Protein AF-A0A949YIG5-F1 (afdb_monomer_lite)

Secondary structure (DSSP, 8-state):
--HHHHHHHHHHHHHHHHHHHHHHHHHHHHHHHT---HHHHHHHHHHHHHHHHHHHHHHHHTT-HHHHHHHHHHHHHHHHHHTT-S--SHHHHHHHHHHHHHHHHHHHHHHH-SS---SS----S-S-PPPS--SS----SS--SSSSSSS----------------------------

Structure (mmCIF, N/CA/C/O backbone):
data_AF-A0A949YIG5-F1
#
_entry.id   AF-A0A949YIG5-F1
#
loop_
_atom_site.group_PDB
_atom_site.id
_atom_site.type_symbol
_atom_site.label_atom_id
_atom_site.label_alt_id
_atom_site.label_comp_id
_atom_site.label_asym_id
_atom_site.label_entity_id
_atom_site.label_seq_id
_atom_site.pdbx_PDB_ins_code
_atom_site.Cartn_x
_atom_site.Cartn_y
_atom_site.Cartn_z
_atom_site.occupancy
_atom_site.B_iso_or_equiv
_atom_site.auth_seq_id
_atom_site.auth_comp_id
_atom_site.auth_asym_id
_atom_site.auth_atom_id
_atom_site.pdbx_PDB_model_num
ATOM 1 N N . MET A 1 1 ? 14.320 10.960 -29.838 1.00 62.59 1 MET A N 1
ATOM 2 C CA . MET A 1 1 ? 14.305 10.659 -28.391 1.00 62.59 1 MET A CA 1
ATOM 3 C C . MET A 1 1 ? 14.434 9.160 -28.228 1.00 62.59 1 MET A C 1
ATOM 5 O O . MET A 1 1 ? 13.610 8.436 -28.773 1.00 62.59 1 MET A O 1
ATOM 9 N N . ASP A 1 2 ? 15.466 8.702 -27.528 1.00 87.62 2 ASP A N 1
ATOM 10 C CA . ASP A 1 2 ? 15.734 7.273 -27.371 1.00 87.62 2 ASP A CA 1
ATOM 11 C C . ASP A 1 2 ? 14.712 6.649 -26.420 1.00 87.62 2 ASP A C 1
ATOM 13 O O . ASP A 1 2 ? 14.685 6.961 -25.228 1.00 87.62 2 ASP A O 1
ATOM 17 N N . LYS A 1 3 ? 13.867 5.756 -26.947 1.00 84.94 3 LYS A N 1
ATOM 18 C CA . LYS A 1 3 ? 12.823 5.050 -26.186 1.00 84.94 3 LYS A CA 1
ATOM 19 C C . LYS A 1 3 ? 13.383 4.380 -24.924 1.00 84.94 3 LYS A C 1
ATOM 21 O O . LYS A 1 3 ? 12.763 4.448 -23.869 1.00 84.94 3 LYS A O 1
ATOM 26 N N . ALA A 1 4 ? 14.581 3.803 -25.017 1.00 84.94 4 ALA A N 1
ATOM 27 C CA . ALA A 1 4 ? 15.265 3.173 -23.890 1.00 84.94 4 ALA A CA 1
ATOM 28 C C . ALA A 1 4 ? 15.531 4.161 -22.741 1.00 84.94 4 ALA A C 1
ATOM 30 O O . ALA A 1 4 ? 15.243 3.861 -21.588 1.00 84.94 4 ALA A O 1
ATOM 31 N N . LYS A 1 5 ? 15.988 5.378 -23.057 1.00 87.62 5 LYS A N 1
ATOM 32 C CA . LYS A 1 5 ? 16.281 6.416 -22.060 1.00 87.62 5 LYS A CA 1
ATOM 33 C C . LYS A 1 5 ? 15.019 6.914 -21.351 1.00 87.62 5 LYS A C 1
ATOM 35 O O . LYS A 1 5 ? 15.088 7.279 -20.181 1.00 87.62 5 LYS A O 1
ATOM 40 N N . LEU A 1 6 ? 13.879 6.933 -22.047 1.00 88.94 6 LEU A N 1
ATOM 41 C CA . LEU A 1 6 ? 12.586 7.263 -21.445 1.00 88.94 6 LEU A CA 1
ATOM 42 C C . LEU A 1 6 ? 12.140 6.178 -20.458 1.00 88.94 6 LEU A C 1
ATOM 44 O O . LEU A 1 6 ? 11.774 6.512 -19.338 1.00 88.94 6 LEU A O 1
ATOM 48 N N . ILE A 1 7 ? 12.229 4.903 -20.848 1.00 87.88 7 ILE A N 1
ATOM 49 C CA . ILE A 1 7 ? 11.839 3.768 -19.995 1.00 87.88 7 ILE A CA 1
ATOM 50 C C . ILE A 1 7 ? 12.684 3.732 -18.718 1.00 87.88 7 ILE A C 1
ATOM 52 O O . ILE A 1 7 ? 12.133 3.613 -17.630 1.00 87.88 7 ILE A O 1
ATOM 56 N N . THR A 1 8 ? 14.004 3.916 -18.824 1.00 89.00 8 THR A N 1
ATOM 57 C CA . THR A 1 8 ? 14.887 3.971 -17.647 1.00 89.00 8 THR A CA 1
ATOM 58 C C . THR A 1 8 ? 14.502 5.100 -16.691 1.00 89.00 8 THR A C 1
ATOM 60 O O . THR A 1 8 ? 14.482 4.901 -15.482 1.00 89.00 8 THR A O 1
ATOM 63 N N . ARG A 1 9 ? 14.172 6.289 -17.214 1.00 89.75 9 ARG A N 1
ATOM 64 C CA . ARG A 1 9 ? 13.732 7.415 -16.377 1.00 89.75 9 ARG A CA 1
ATOM 65 C C . ARG A 1 9 ? 12.406 7.123 -15.684 1.00 89.75 9 ARG A C 1
ATOM 67 O O . ARG A 1 9 ? 12.307 7.375 -14.492 1.00 89.75 9 ARG A O 1
ATOM 74 N N . LEU A 1 10 ? 11.435 6.572 -16.417 1.00 91.06 10 LEU A N 1
ATOM 75 C CA . LEU A 1 10 ? 10.134 6.192 -15.866 1.00 91.06 10 LEU A CA 1
ATOM 76 C C . LEU A 1 10 ? 10.296 5.183 -14.724 1.00 91.06 10 LEU A C 1
ATOM 78 O O . LEU A 1 10 ? 9.683 5.339 -13.676 1.00 91.06 10 LEU A O 1
ATOM 82 N N . MET A 1 11 ? 11.169 4.190 -14.919 1.00 91.19 11 MET A N 1
ATOM 83 C CA . MET A 1 11 ? 11.448 3.173 -13.912 1.00 91.19 11 MET A CA 1
ATOM 84 C C . MET A 1 11 ? 12.105 3.764 -12.662 1.00 91.19 11 MET A C 1
ATOM 86 O O . MET A 1 11 ? 11.690 3.448 -11.556 1.00 91.19 11 MET A O 1
ATOM 90 N N . ASN A 1 12 ? 13.087 4.655 -12.813 1.00 91.31 12 ASN A N 1
ATOM 91 C CA . ASN A 1 12 ? 13.724 5.292 -11.658 1.00 91.31 12 ASN A CA 1
ATOM 92 C C . ASN A 1 12 ? 12.725 6.134 -10.853 1.00 91.31 12 ASN A C 1
ATOM 94 O O . ASN A 1 12 ? 12.662 5.996 -9.638 1.00 91.31 12 ASN A O 1
ATOM 98 N N . THR A 1 13 ? 11.903 6.944 -11.529 1.00 92.88 13 THR A N 1
ATOM 99 C CA . THR A 1 13 ? 10.844 7.719 -10.864 1.00 92.88 13 THR A CA 1
ATOM 100 C C . THR A 1 13 ? 9.853 6.807 -10.147 1.00 92.88 13 THR A C 1
ATOM 102 O O . THR A 1 13 ? 9.503 7.071 -9.002 1.00 92.88 13 THR A O 1
ATOM 105 N N . PHE A 1 14 ? 9.455 5.701 -10.776 1.00 93.81 14 PHE A N 1
ATOM 106 C CA . PHE A 1 14 ? 8.584 4.714 -10.148 1.00 93.81 14 PHE A CA 1
ATOM 107 C C . PHE A 1 14 ? 9.204 4.092 -8.888 1.00 93.81 14 PHE A C 1
ATOM 109 O O . PHE A 1 14 ? 8.510 3.928 -7.890 1.00 93.81 14 PHE A O 1
ATOM 116 N N . LEU A 1 15 ? 10.497 3.752 -8.904 1.00 92.88 15 LEU A N 1
ATOM 117 C CA . LEU A 1 15 ? 11.176 3.183 -7.736 1.00 92.88 15 LEU A CA 1
ATOM 118 C C . LEU A 1 15 ? 11.245 4.176 -6.567 1.00 92.88 15 LEU A C 1
ATOM 120 O O . LEU A 1 15 ? 11.063 3.768 -5.419 1.00 92.88 15 LEU A O 1
ATOM 124 N N . ASP A 1 16 ? 11.454 5.462 -6.851 1.00 93.12 16 ASP A N 1
ATOM 125 C CA . ASP A 1 16 ? 11.425 6.519 -5.834 1.00 93.12 16 ASP A CA 1
ATOM 126 C C . ASP A 1 16 ? 10.012 6.681 -5.238 1.00 93.12 16 ASP A C 1
ATOM 128 O O . ASP A 1 16 ? 9.848 6.732 -4.016 1.00 93.12 16 ASP A O 1
ATOM 132 N N . GLU A 1 17 ? 8.976 6.697 -6.086 1.00 93.38 17 GLU A N 1
ATOM 133 C CA . GLU A 1 17 ? 7.569 6.763 -5.659 1.00 93.38 17 GLU A CA 1
ATOM 134 C C . GLU A 1 17 ? 7.156 5.535 -4.838 1.00 93.38 17 GLU A C 1
ATOM 136 O O . GLU A 1 17 ? 6.500 5.672 -3.803 1.00 93.38 17 GLU A O 1
ATOM 141 N N . LEU A 1 18 ? 7.575 4.338 -5.258 1.00 93.81 18 LEU A N 1
ATOM 142 C CA . LEU A 1 18 ? 7.339 3.085 -4.545 1.00 93.81 18 LEU A CA 1
ATOM 143 C C . LEU A 1 18 ? 7.900 3.149 -3.123 1.00 93.81 18 LEU A C 1
ATOM 145 O O . LEU A 1 18 ? 7.183 2.829 -2.175 1.00 93.81 18 LEU A O 1
ATOM 149 N N . GLN A 1 19 ? 9.150 3.591 -2.956 1.00 93.62 19 GLN A N 1
ATOM 150 C CA . GLN A 1 19 ? 9.761 3.711 -1.631 1.00 93.62 19 GLN A CA 1
ATOM 151 C C . GLN A 1 19 ? 8.998 4.690 -0.737 1.00 93.62 19 GLN A C 1
ATOM 153 O O . GLN A 1 19 ? 8.779 4.407 0.442 1.00 93.62 19 GLN A O 1
ATOM 158 N N . GLU A 1 20 ? 8.569 5.830 -1.277 1.00 94.50 20 GLU A N 1
ATOM 159 C CA . GLU A 1 20 ? 7.808 6.802 -0.494 1.00 94.50 20 GLU A CA 1
ATOM 160 C C . GLU A 1 20 ? 6.428 6.262 -0.103 1.00 94.50 20 GLU A C 1
ATOM 162 O O . GLU A 1 20 ? 6.013 6.375 1.051 1.00 94.50 20 GLU A O 1
ATOM 167 N N . HIS A 1 21 ? 5.738 5.587 -1.021 1.00 94.19 21 HIS A N 1
ATOM 168 C CA . HIS A 1 21 ? 4.456 4.952 -0.736 1.00 94.19 21 HIS A CA 1
ATOM 169 C C . HIS A 1 21 ? 4.567 3.831 0.304 1.00 94.19 21 HIS A C 1
ATOM 171 O O . HIS A 1 21 ? 3.723 3.764 1.198 1.00 94.19 21 HIS A O 1
ATOM 177 N N . VAL A 1 22 ? 5.624 3.014 0.275 1.00 94.94 22 VAL A N 1
ATOM 178 C CA . VAL A 1 22 ? 5.887 2.001 1.314 1.00 94.94 22 VAL A CA 1
ATOM 179 C C . VAL A 1 22 ? 6.126 2.654 2.684 1.00 94.94 22 VAL A C 1
ATOM 181 O O . VAL A 1 22 ? 5.598 2.186 3.695 1.00 94.94 22 VAL A O 1
ATOM 184 N N . ARG A 1 23 ? 6.842 3.785 2.749 1.00 94.88 23 ARG A N 1
ATOM 185 C CA . ARG A 1 23 ? 7.022 4.534 4.011 1.00 94.88 23 ARG A CA 1
ATOM 186 C C . ARG A 1 23 ? 5.704 5.066 4.565 1.00 94.88 23 ARG A C 1
ATOM 188 O O . ARG A 1 23 ? 5.496 5.020 5.779 1.00 94.88 23 ARG A O 1
ATOM 195 N N . VAL A 1 24 ? 4.830 5.586 3.703 1.00 94.56 24 VAL A N 1
ATOM 196 C CA . VAL A 1 24 ? 3.481 6.025 4.097 1.00 94.56 24 VAL A CA 1
ATOM 197 C C . VAL A 1 24 ? 2.668 4.833 4.600 1.00 94.56 24 VAL A C 1
ATOM 199 O O . VAL A 1 24 ? 2.089 4.914 5.682 1.00 94.56 24 VAL A O 1
ATOM 202 N N . LEU A 1 25 ? 2.709 3.703 3.887 1.00 94.62 25 LEU A N 1
ATOM 203 C CA . LEU A 1 25 ? 2.015 2.473 4.263 1.00 94.62 25 LEU A CA 1
ATOM 204 C C . LEU A 1 25 ? 2.388 2.018 5.678 1.00 94.62 25 LEU A C 1
ATOM 206 O O . LEU A 1 25 ? 1.507 1.795 6.509 1.00 94.62 25 LEU A O 1
ATOM 210 N N . ASN A 1 26 ? 3.685 1.951 5.977 1.00 94.19 26 ASN A N 1
ATOM 211 C CA . ASN A 1 26 ? 4.184 1.545 7.290 1.00 94.19 26 ASN A CA 1
ATOM 212 C C . ASN A 1 26 ? 3.780 2.527 8.396 1.00 94.19 26 ASN A C 1
ATOM 214 O O . ASN A 1 26 ? 3.342 2.116 9.471 1.00 94.19 26 ASN A O 1
ATOM 218 N N . ARG A 1 27 ? 3.889 3.833 8.133 1.00 95.25 27 ARG A N 1
ATOM 219 C CA . ARG A 1 27 ? 3.547 4.880 9.104 1.00 95.25 27 ARG A CA 1
ATOM 220 C C . ARG A 1 27 ? 2.069 4.855 9.474 1.00 95.25 27 ARG A C 1
ATOM 222 O O . ARG A 1 27 ? 1.737 4.906 10.658 1.00 95.25 27 ARG A O 1
ATOM 229 N N . GLU A 1 28 ? 1.197 4.780 8.475 1.00 94.19 28 GLU A N 1
ATOM 230 C CA . GLU A 1 28 ? -0.246 4.781 8.696 1.00 94.19 28 GLU A CA 1
ATOM 231 C C . GLU A 1 28 ? -0.726 3.455 9.293 1.00 94.19 28 GLU A C 1
ATOM 233 O O . GLU A 1 28 ? -1.575 3.474 10.184 1.00 94.19 28 GLU A O 1
ATOM 238 N N . SER A 1 29 ? -0.127 2.322 8.906 1.00 92.69 29 SER A N 1
ATOM 239 C CA . SER A 1 29 ? -0.410 1.016 9.521 1.00 92.69 29 SER A CA 1
ATOM 240 C C . SER A 1 29 ? -0.050 1.004 11.010 1.00 92.69 29 SER A C 1
ATOM 242 O O . SER A 1 29 ? -0.875 0.620 11.835 1.00 92.69 29 SER A O 1
ATOM 244 N N . LEU A 1 30 ? 1.123 1.526 11.383 1.00 93.31 30 LEU A N 1
ATOM 245 C CA . LEU A 1 30 ? 1.532 1.646 12.787 1.00 93.31 30 LEU A CA 1
ATOM 246 C C . LEU A 1 30 ? 0.632 2.609 13.575 1.00 93.31 30 LEU A C 1
ATOM 248 O O . LEU A 1 30 ? 0.338 2.397 14.751 1.00 93.31 30 LEU A O 1
ATOM 252 N N . ALA A 1 31 ? 0.195 3.703 12.950 1.00 92.25 31 ALA A N 1
ATOM 253 C CA . ALA A 1 31 ? -0.716 4.643 13.591 1.00 92.25 31 ALA A CA 1
ATOM 254 C C . ALA A 1 31 ? -2.120 4.049 13.791 1.00 92.25 31 ALA A C 1
ATOM 256 O O . ALA A 1 31 ? -2.772 4.362 14.785 1.00 92.25 31 ALA A O 1
ATOM 257 N N . LEU A 1 32 ? -2.567 3.183 12.880 1.00 91.19 32 LEU A N 1
ATOM 258 C CA . LEU A 1 32 ? -3.803 2.414 13.008 1.00 91.19 32 LEU A CA 1
ATOM 259 C C . LEU A 1 32 ? -3.713 1.341 14.101 1.00 91.19 32 LEU A C 1
ATOM 261 O O . LEU A 1 32 ? -4.687 1.142 14.826 1.00 91.19 32 LEU A O 1
ATOM 265 N N . GLU A 1 33 ? -2.553 0.705 14.265 1.00 91.12 33 GLU A N 1
ATOM 266 C CA . GLU A 1 33 ? -2.309 -0.307 15.302 1.00 91.12 33 GLU A CA 1
ATOM 267 C C . GLU A 1 33 ? -2.426 0.263 16.724 1.00 91.12 33 GLU A C 1
ATOM 269 O O . GLU A 1 33 ? -2.885 -0.416 17.640 1.00 91.12 33 GLU A O 1
ATOM 274 N N . LYS A 1 34 ? -2.131 1.557 16.907 1.00 90.38 34 LYS A N 1
ATOM 275 C CA . LYS A 1 34 ? -2.315 2.279 18.184 1.00 90.38 34 LYS A CA 1
ATOM 276 C C . LYS A 1 34 ? -3.781 2.490 18.585 1.00 90.38 34 LYS A C 1
ATOM 278 O O . LYS A 1 34 ? -4.041 3.182 19.567 1.00 90.38 34 LYS A O 1
ATOM 283 N N . ASN A 1 35 ? -4.720 1.910 17.839 1.00 86.31 35 ASN A N 1
ATOM 284 C CA . ASN A 1 35 ? -6.159 1.981 18.059 1.00 86.31 35 ASN A CA 1
ATOM 285 C C . ASN A 1 35 ? -6.668 3.431 18.218 1.00 86.31 35 ASN A C 1
ATOM 287 O O . ASN A 1 35 ? -7.172 3.806 19.282 1.00 86.31 35 ASN A O 1
ATOM 291 N N . PRO A 1 36 ? -6.501 4.279 17.183 1.00 89.69 36 PRO A N 1
ATOM 292 C CA . PRO A 1 36 ? -6.912 5.674 17.240 1.00 89.69 36 PRO A CA 1
ATOM 293 C C . PRO A 1 36 ? -8.441 5.803 17.271 1.00 89.69 36 PRO A C 1
ATOM 295 O O . PRO A 1 36 ? -9.178 4.867 16.950 1.00 89.69 36 PRO A O 1
ATOM 298 N N . ALA A 1 37 ? -8.928 6.999 17.612 1.00 91.81 37 ALA A N 1
ATOM 299 C CA . ALA A 1 37 ? -10.357 7.295 17.581 1.00 91.81 37 ALA A CA 1
ATOM 300 C C . ALA A 1 37 ? -10.953 7.027 16.187 1.00 91.81 37 ALA A C 1
ATOM 302 O O . ALA A 1 37 ? -10.281 7.177 15.167 1.00 91.81 37 ALA A O 1
ATOM 303 N N . GLU A 1 38 ? -12.239 6.681 16.127 1.00 88.19 38 GLU A N 1
ATOM 304 C CA . GLU A 1 38 ? -12.908 6.252 14.891 1.00 88.19 38 GLU A CA 1
ATOM 305 C C . GLU A 1 38 ? -12.731 7.229 13.716 1.00 88.19 38 GLU A C 1
ATOM 307 O O . GLU A 1 38 ? -12.449 6.806 12.593 1.00 88.19 38 GLU A O 1
ATOM 312 N N . ALA A 1 39 ? -12.825 8.535 13.978 1.00 89.69 39 ALA A N 1
ATOM 313 C CA . ALA A 1 39 ? -12.633 9.566 12.961 1.00 89.69 39 ALA A CA 1
ATOM 314 C C . ALA A 1 39 ? -11.197 9.593 12.405 1.00 89.69 39 ALA A C 1
ATOM 316 O O . ALA A 1 39 ? -11.000 9.778 11.203 1.00 89.69 39 ALA A O 1
ATOM 317 N N . GLU A 1 40 ? -10.188 9.391 13.256 1.00 91.38 40 GLU A N 1
ATOM 318 C CA . GLU A 1 40 ? -8.798 9.275 12.813 1.00 91.38 40 GLU A CA 1
ATOM 319 C C . GLU A 1 40 ? -8.566 7.964 12.065 1.00 91.38 40 GLU A C 1
ATOM 321 O O . GLU A 1 40 ? -7.964 7.978 10.995 1.00 91.38 40 GLU A O 1
ATOM 326 N N . ARG A 1 41 ? -9.102 6.847 12.568 1.00 90.50 41 ARG A N 1
ATOM 327 C CA . ARG A 1 41 ? -9.034 5.542 11.901 1.00 90.50 41 ARG A CA 1
ATOM 328 C C . ARG A 1 41 ? -9.558 5.623 10.467 1.00 90.50 41 ARG A C 1
ATOM 330 O O . ARG A 1 41 ? -8.875 5.189 9.544 1.00 90.50 41 ARG A O 1
ATOM 337 N N . ALA A 1 42 ? -10.732 6.222 10.268 1.00 90.69 42 ALA A N 1
ATOM 338 C CA . ALA A 1 42 ? -11.325 6.392 8.943 1.00 90.69 42 ALA A CA 1
ATOM 339 C C . ALA A 1 42 ? -10.441 7.234 8.006 1.00 90.69 42 ALA A C 1
ATOM 341 O O . ALA A 1 42 ? -10.251 6.865 6.847 1.00 90.69 42 ALA A O 1
ATOM 342 N N . ARG A 1 43 ? -9.851 8.328 8.511 1.00 93.56 43 ARG A N 1
ATOM 343 C CA . ARG A 1 43 ? -8.924 9.171 7.735 1.00 93.56 43 ARG A CA 1
ATOM 344 C C . ARG A 1 43 ? -7.666 8.412 7.317 1.00 93.56 43 ARG A C 1
ATOM 346 O O . ARG A 1 43 ? -7.276 8.489 6.158 1.00 93.56 43 ARG A O 1
ATOM 353 N N . ARG A 1 44 ? -7.061 7.653 8.232 1.00 93.00 44 ARG A N 1
ATOM 354 C CA . ARG A 1 44 ? -5.846 6.864 7.960 1.00 93.00 44 ARG A CA 1
ATOM 355 C C . ARG A 1 44 ? -6.106 5.723 6.980 1.00 93.00 44 ARG A C 1
ATOM 357 O O . ARG A 1 44 ? -5.327 5.521 6.057 1.00 93.00 44 ARG A O 1
ATOM 364 N N . LEU A 1 45 ? -7.239 5.028 7.114 1.00 93.50 45 LEU A N 1
ATOM 365 C CA . LEU A 1 45 ? -7.671 4.016 6.140 1.00 93.50 45 LEU A CA 1
ATOM 366 C C . LEU A 1 45 ? -7.887 4.616 4.747 1.00 93.50 45 LEU A C 1
ATOM 368 O O . LEU A 1 45 ? -7.518 4.007 3.745 1.00 93.50 45 LEU A O 1
ATOM 372 N N . GLN A 1 46 ? -8.474 5.812 4.671 1.00 94.00 46 GLN A N 1
ATOM 373 C CA . GLN A 1 46 ? -8.645 6.510 3.401 1.00 94.00 46 GLN A CA 1
ATOM 374 C C . GLN A 1 46 ? -7.297 6.888 2.775 1.00 94.00 46 GLN A C 1
ATOM 376 O O . GLN A 1 46 ? -7.149 6.757 1.561 1.00 94.00 46 GLN A O 1
ATOM 381 N N . GLU A 1 47 ? -6.326 7.321 3.579 1.00 94.75 47 GLU A N 1
ATOM 382 C CA . GLU A 1 47 ? -4.975 7.618 3.096 1.00 94.75 47 GLU A CA 1
ATOM 383 C C . GLU A 1 47 ? -4.301 6.364 2.529 1.00 94.75 47 GLU A C 1
ATOM 385 O O . GLU A 1 47 ? -3.873 6.372 1.378 1.00 94.75 47 GLU A O 1
ATOM 390 N N . LEU A 1 48 ? -4.333 5.248 3.265 1.00 94.50 48 LEU A N 1
ATOM 391 C CA . LEU A 1 48 ? -3.795 3.961 2.808 1.00 94.50 48 LEU A CA 1
ATOM 392 C C . LEU A 1 48 ? -4.413 3.494 1.482 1.00 94.50 48 LEU A C 1
ATOM 394 O O . LEU A 1 48 ? -3.694 3.058 0.582 1.00 94.50 48 LEU A O 1
ATOM 398 N N . LEU A 1 49 ? -5.737 3.620 1.330 1.00 94.88 49 LEU A N 1
ATOM 399 C CA . LEU A 1 49 ? -6.430 3.287 0.081 1.00 94.88 49 LEU A CA 1
ATOM 400 C C . LEU A 1 49 ? -5.954 4.156 -1.088 1.00 94.88 49 LEU A C 1
ATOM 402 O O . LEU A 1 49 ? -5.770 3.652 -2.194 1.00 94.88 49 LEU A O 1
ATOM 406 N N . ARG A 1 50 ? -5.735 5.456 -0.860 1.00 95.06 50 ARG A N 1
ATOM 407 C CA . ARG A 1 50 ? -5.210 6.362 -1.891 1.00 95.06 50 ARG A CA 1
ATOM 408 C C . ARG A 1 50 ? -3.775 6.010 -2.262 1.00 95.06 50 ARG A C 1
ATOM 410 O O . ARG A 1 50 ? -3.461 5.991 -3.448 1.00 95.06 50 ARG A O 1
ATOM 417 N N . THR A 1 51 ? -2.928 5.708 -1.279 1.00 94.81 51 THR A N 1
ATOM 418 C CA . THR A 1 51 ? -1.547 5.263 -1.502 1.00 94.81 51 THR A CA 1
ATOM 419 C C . THR A 1 51 ? -1.511 3.994 -2.352 1.00 94.81 51 THR A C 1
ATOM 421 O O . THR A 1 51 ? -0.823 3.963 -3.371 1.00 94.81 51 THR A O 1
ATOM 424 N N . ALA A 1 52 ? -2.303 2.979 -1.992 1.00 93.94 52 ALA A N 1
ATOM 425 C CA . ALA A 1 52 ? -2.389 1.728 -2.742 1.00 93.94 52 ALA A CA 1
ATOM 426 C C . ALA A 1 52 ? -2.890 1.952 -4.180 1.00 93.94 52 ALA A C 1
ATOM 428 O O . ALA A 1 52 ? -2.316 1.413 -5.128 1.00 93.94 52 ALA A O 1
ATOM 429 N N . HIS A 1 53 ? -3.907 2.801 -4.359 1.00 93.50 53 HIS A N 1
ATOM 430 C CA . HIS A 1 53 ? -4.462 3.117 -5.675 1.00 93.50 53 HIS A CA 1
ATOM 431 C C . HIS A 1 53 ? -3.461 3.814 -6.599 1.00 93.50 53 HIS A C 1
ATOM 433 O O . HIS A 1 53 ? -3.313 3.432 -7.764 1.00 93.50 53 HIS A O 1
ATOM 439 N N . SER A 1 54 ? -2.757 4.821 -6.076 1.00 93.44 54 SER A N 1
ATOM 440 C CA . SER A 1 54 ? -1.714 5.537 -6.812 1.00 93.44 54 SER A CA 1
ATOM 441 C C . SER A 1 54 ? -0.578 4.596 -7.200 1.00 93.44 54 SER A C 1
ATOM 443 O O . SER A 1 54 ? -0.194 4.552 -8.370 1.00 93.44 54 SER A O 1
ATOM 445 N N . LEU A 1 55 ? -0.103 3.774 -6.257 1.00 93.44 55 LEU A N 1
ATOM 446 C CA . LEU A 1 55 ? 0.991 2.841 -6.506 1.00 93.44 55 LEU A CA 1
ATOM 447 C C . LEU A 1 55 ? 0.619 1.772 -7.545 1.00 93.44 55 LEU A C 1
ATOM 449 O O . LEU A 1 55 ? 1.426 1.460 -8.420 1.00 93.44 55 LEU A O 1
ATOM 453 N N . LYS A 1 56 ? -0.623 1.274 -7.525 1.00 93.00 56 LYS A N 1
ATOM 454 C CA . LYS A 1 56 ? -1.151 0.357 -8.547 1.00 93.00 56 LYS A CA 1
ATOM 455 C C . LYS A 1 56 ? -1.109 0.977 -9.947 1.00 93.00 56 LYS A C 1
ATOM 457 O O . LYS A 1 56 ? -0.689 0.331 -10.906 1.00 93.00 56 LYS A O 1
ATOM 462 N N . GLY A 1 57 ? -1.538 2.236 -10.075 1.00 92.81 57 GLY A N 1
ATOM 463 C CA . GLY A 1 57 ? -1.504 2.969 -11.344 1.00 92.81 57 GLY A CA 1
ATOM 464 C C . GLY A 1 57 ? -0.078 3.202 -11.852 1.00 92.81 57 GLY A C 1
ATOM 465 O O . GLY A 1 57 ? 0.194 3.043 -13.048 1.00 92.81 57 GLY A O 1
ATOM 466 N N . ALA A 1 58 ? 0.840 3.517 -10.939 1.00 91.75 58 ALA A N 1
ATOM 467 C CA . ALA A 1 58 ? 2.251 3.685 -11.249 1.00 91.75 58 ALA A CA 1
ATOM 468 C C . ALA A 1 58 ? 2.876 2.358 -11.722 1.00 91.75 58 ALA A C 1
ATOM 470 O O . ALA A 1 58 ? 3.492 2.322 -12.786 1.00 91.75 58 ALA A O 1
ATOM 471 N N . ALA A 1 59 ? 2.606 1.246 -11.026 1.00 92.06 59 ALA A N 1
ATOM 472 C CA . ALA A 1 59 ? 3.101 -0.089 -11.374 1.00 92.06 59 ALA A CA 1
ATOM 473 C C . ALA A 1 59 ? 2.618 -0.561 -12.753 1.00 92.06 59 ALA A C 1
ATOM 475 O O . ALA A 1 59 ? 3.402 -1.094 -13.540 1.00 92.06 59 ALA A O 1
ATOM 476 N N . ARG A 1 60 ? 1.352 -0.285 -13.092 1.00 92.31 60 ARG A N 1
ATOM 477 C CA . ARG A 1 60 ? 0.797 -0.555 -14.425 1.00 92.31 60 ARG A CA 1
ATOM 478 C C . ARG A 1 60 ? 1.501 0.242 -15.527 1.00 92.31 60 ARG A C 1
ATOM 480 O O . ARG A 1 60 ? 1.652 -0.245 -16.642 1.00 92.31 60 ARG A O 1
ATOM 487 N N . SER A 1 61 ? 1.939 1.464 -15.230 1.00 90.19 61 SER A N 1
ATOM 488 C CA . SER A 1 61 ? 2.606 2.337 -16.208 1.00 90.19 61 SER A CA 1
ATOM 489 C C . SER A 1 61 ? 4.016 1.858 -16.570 1.00 90.19 61 SER A C 1
ATOM 491 O O . SER A 1 61 ? 4.496 2.136 -17.669 1.00 90.19 61 SER A O 1
ATOM 493 N N . VAL A 1 62 ? 4.666 1.125 -15.662 1.00 90.44 62 VAL A N 1
ATOM 494 C CA . VAL A 1 62 ? 5.989 0.509 -15.860 1.00 90.44 62 VAL A CA 1
ATOM 495 C C . VAL A 1 62 ? 5.929 -1.001 -16.125 1.00 90.44 62 VAL A C 1
ATOM 497 O O . VAL A 1 62 ? 6.974 -1.639 -16.211 1.00 90.44 62 VAL A O 1
ATOM 500 N N . ASP A 1 63 ? 4.722 -1.552 -16.292 1.00 89.38 63 ASP A N 1
ATOM 501 C CA . ASP A 1 63 ? 4.451 -2.964 -16.602 1.00 89.38 63 ASP A CA 1
ATOM 502 C C . ASP A 1 63 ? 5.016 -3.958 -15.563 1.00 89.38 63 ASP A C 1
ATOM 504 O O . ASP A 1 63 ? 5.513 -5.034 -15.896 1.00 89.38 63 ASP A O 1
ATOM 508 N N . ILE A 1 64 ? 4.953 -3.600 -14.272 1.00 90.94 64 ILE A N 1
ATOM 509 C CA . ILE A 1 64 ? 5.349 -4.491 -13.170 1.00 90.94 64 ILE A CA 1
ATOM 510 C C . ILE A 1 64 ? 4.100 -5.126 -12.551 1.00 90.94 64 ILE A C 1
ATOM 512 O O . ILE A 1 64 ? 3.578 -4.668 -11.531 1.00 90.94 64 ILE A O 1
ATOM 516 N N . SER A 1 65 ? 3.649 -6.235 -13.143 1.00 89.62 65 SER A N 1
ATOM 517 C CA . SER A 1 65 ? 2.438 -6.945 -12.701 1.00 89.62 65 SER A CA 1
ATOM 518 C C . SER A 1 65 ? 2.520 -7.443 -11.255 1.00 89.62 65 SER A C 1
ATOM 520 O O . SER A 1 65 ? 1.522 -7.435 -10.550 1.00 89.62 65 SER A O 1
ATOM 522 N N . LEU A 1 66 ? 3.714 -7.819 -10.775 1.00 90.25 66 LEU A N 1
ATOM 523 C CA . LEU A 1 66 ? 3.898 -8.293 -9.396 1.00 90.25 66 LEU A CA 1
ATOM 524 C C . LEU A 1 66 ? 3.495 -7.232 -8.358 1.00 90.25 66 LEU A C 1
ATOM 526 O O . LEU A 1 66 ? 2.866 -7.556 -7.354 1.00 90.25 66 LEU A O 1
ATOM 530 N N . ILE A 1 67 ? 3.867 -5.973 -8.604 1.00 91.75 67 ILE A N 1
ATOM 531 C CA . ILE A 1 67 ? 3.534 -4.854 -7.716 1.00 91.75 67 ILE A CA 1
ATOM 532 C C . ILE A 1 67 ? 2.068 -4.462 -7.908 1.00 91.75 67 ILE A C 1
ATOM 534 O O . ILE A 1 67 ? 1.379 -4.213 -6.923 1.00 91.75 67 ILE A O 1
ATOM 538 N N . GLU A 1 68 ? 1.564 -4.471 -9.146 1.00 93.25 68 GLU A N 1
ATOM 539 C CA . GLU A 1 68 ? 0.143 -4.226 -9.424 1.00 93.25 68 GLU A CA 1
ATOM 540 C C . GLU A 1 68 ? -0.768 -5.199 -8.656 1.00 93.25 68 GLU A C 1
ATOM 542 O O . GLU A 1 68 ? -1.704 -4.756 -7.985 1.00 93.25 68 GLU A O 1
ATOM 547 N N . ASP A 1 69 ? -0.466 -6.500 -8.695 1.00 90.69 69 ASP A N 1
ATOM 548 C CA . ASP A 1 69 ? -1.230 -7.544 -8.006 1.00 90.69 69 ASP A CA 1
ATOM 549 C C . ASP A 1 69 ? -1.185 -7.371 -6.479 1.00 90.69 69 ASP A C 1
ATOM 551 O O . ASP A 1 69 ? -2.211 -7.496 -5.805 1.00 90.69 69 ASP A O 1
ATOM 555 N N . ALA A 1 70 ? -0.015 -7.032 -5.924 1.00 91.25 70 ALA A N 1
ATOM 556 C CA . ALA A 1 70 ? 0.137 -6.758 -4.497 1.00 91.25 70 ALA A CA 1
ATOM 557 C C . ALA A 1 70 ? -0.686 -5.533 -4.061 1.00 91.25 70 ALA A C 1
ATOM 559 O O . ALA A 1 70 ? -1.390 -5.585 -3.050 1.00 91.25 70 ALA A O 1
ATOM 560 N N . CYS A 1 71 ? -0.660 -4.445 -4.840 1.00 93.12 71 CYS A N 1
ATOM 561 C CA . CYS A 1 71 ? -1.461 -3.253 -4.559 1.00 93.12 71 CYS A CA 1
ATOM 562 C C . CYS A 1 71 ? -2.964 -3.511 -4.693 1.00 93.12 71 CYS A C 1
ATOM 564 O O . CYS A 1 71 ? -3.745 -2.963 -3.919 1.00 93.12 71 CYS A O 1
ATOM 566 N N . HIS A 1 72 ? -3.379 -4.352 -5.641 1.00 92.44 72 HIS A N 1
ATOM 567 C CA . HIS A 1 72 ? -4.779 -4.737 -5.789 1.00 92.44 72 HIS A CA 1
ATOM 568 C C . HIS A 1 72 ? -5.278 -5.537 -4.576 1.00 92.44 72 HIS A C 1
ATOM 570 O O . HIS A 1 72 ? -6.312 -5.198 -4.006 1.00 92.44 72 HIS A O 1
ATOM 576 N N . GLY A 1 73 ? -4.510 -6.530 -4.113 1.00 92.00 73 GLY A N 1
ATOM 577 C CA . GLY A 1 73 ? -4.846 -7.272 -2.892 1.00 92.00 73 GLY A CA 1
ATOM 578 C C . GLY A 1 73 ? -4.897 -6.379 -1.647 1.00 92.00 73 GLY A C 1
ATOM 579 O O . GLY A 1 73 ? -5.765 -6.550 -0.790 1.00 92.00 73 GLY A O 1
ATOM 580 N N . LEU A 1 74 ? -4.009 -5.385 -1.570 1.00 93.62 74 LEU A N 1
ATOM 581 C CA . LEU A 1 74 ? -4.003 -4.389 -0.502 1.00 93.62 74 LEU A CA 1
ATOM 582 C C . LEU A 1 74 ? -5.244 -3.478 -0.536 1.00 93.62 74 LEU A C 1
ATOM 584 O O . LEU A 1 74 ? -5.834 -3.221 0.513 1.00 93.62 74 LEU A O 1
ATOM 588 N N . GLU A 1 75 ? -5.668 -3.009 -1.715 1.00 94.06 75 GLU A N 1
ATOM 589 C CA . GLU A 1 75 ? -6.915 -2.242 -1.869 1.00 94.06 75 GLU A CA 1
ATOM 590 C C . GLU A 1 75 ? -8.128 -3.045 -1.384 1.00 94.06 75 GLU A C 1
ATOM 592 O O . GLU A 1 75 ? -8.941 -2.519 -0.621 1.00 94.06 75 GLU A O 1
ATOM 597 N N . ASP A 1 76 ? -8.231 -4.314 -1.786 1.00 92.00 76 ASP A N 1
ATOM 598 C CA . ASP A 1 76 ? -9.334 -5.198 -1.399 1.00 92.00 76 ASP A CA 1
ATOM 599 C C . ASP A 1 76 ? -9.371 -5.431 0.116 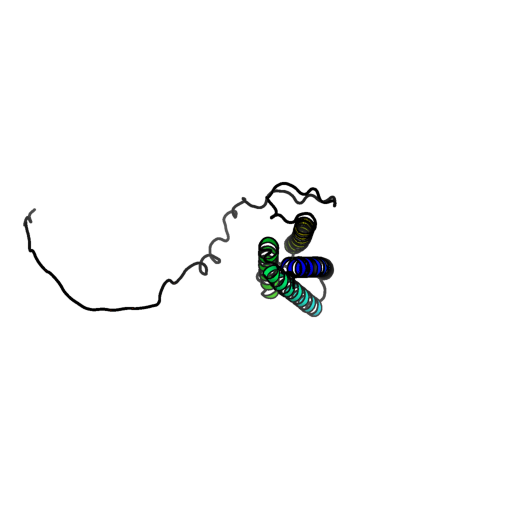1.00 92.00 76 ASP A C 1
ATOM 601 O O . ASP A 1 76 ? -10.436 -5.367 0.740 1.00 92.00 76 ASP A O 1
ATOM 605 N N . LEU A 1 77 ? -8.203 -5.651 0.726 1.00 92.75 77 LEU A N 1
ATOM 606 C CA . LEU A 1 77 ? -8.065 -5.818 2.170 1.00 92.75 77 LEU A CA 1
ATOM 607 C C . LEU A 1 77 ? -8.533 -4.563 2.919 1.00 92.75 77 LEU A C 1
ATOM 609 O O . LEU A 1 77 ? -9.380 -4.647 3.811 1.00 92.75 77 LEU A O 1
ATOM 613 N N . LEU A 1 78 ? -8.028 -3.389 2.532 1.00 92.56 78 LEU A N 1
ATOM 614 C CA . LEU A 1 78 ? -8.363 -2.111 3.166 1.00 92.56 78 LEU A CA 1
ATOM 615 C C . LEU A 1 78 ? -9.831 -1.716 2.948 1.00 92.56 78 LEU A C 1
ATOM 617 O O . LEU A 1 78 ? -10.474 -1.183 3.857 1.00 92.56 78 LEU A O 1
ATOM 621 N N . ALA A 1 79 ? -10.394 -2.009 1.773 1.00 91.56 79 ALA A N 1
ATOM 622 C CA . ALA A 1 79 ? -11.818 -1.833 1.505 1.00 91.56 79 ALA A CA 1
ATOM 623 C C . ALA A 1 79 ? -12.666 -2.760 2.390 1.00 91.56 79 ALA A C 1
ATOM 625 O O . ALA A 1 79 ? -13.675 -2.327 2.946 1.00 91.56 79 ALA A O 1
ATOM 626 N N . GLY A 1 80 ? -12.221 -4.003 2.594 1.00 91.81 80 GLY A N 1
ATOM 627 C CA . GLY A 1 80 ? -12.844 -4.947 3.517 1.00 91.81 80 GLY A CA 1
ATOM 628 C C . GLY A 1 80 ? -12.867 -4.447 4.964 1.00 91.81 80 GLY A C 1
ATOM 629 O O . GLY A 1 80 ? -13.876 -4.624 5.647 1.00 91.81 80 GLY A O 1
ATOM 630 N N . VAL A 1 81 ? -11.805 -3.779 5.420 1.00 90.81 81 VAL A N 1
ATOM 631 C CA . VAL A 1 81 ? -11.755 -3.147 6.751 1.00 90.81 81 VAL A CA 1
ATOM 632 C C . VAL A 1 81 ? -12.732 -1.974 6.836 1.00 90.81 81 VAL A C 1
ATOM 634 O O . VAL A 1 81 ? -13.512 -1.890 7.783 1.00 90.81 81 VAL A O 1
ATOM 637 N N . ARG A 1 82 ? -12.747 -1.091 5.830 1.00 88.44 82 ARG A N 1
ATOM 638 C CA . ARG A 1 82 ? -13.667 0.058 5.774 1.00 88.44 82 ARG A CA 1
ATOM 639 C C . ARG A 1 82 ? -15.135 -0.374 5.799 1.00 88.44 82 ARG A C 1
ATOM 641 O O . ARG A 1 82 ? -15.951 0.248 6.474 1.00 88.44 82 ARG A O 1
ATOM 648 N N . ASP A 1 83 ? -15.460 -1.446 5.085 1.00 89.56 83 ASP A N 1
ATOM 649 C CA . ASP A 1 83 ? -16.817 -1.979 4.979 1.00 89.56 83 ASP A CA 1
ATOM 650 C C . ASP A 1 83 ? -17.178 -2.918 6.159 1.00 89.56 83 ASP A C 1
ATOM 652 O O . ASP A 1 83 ? -18.218 -3.577 6.124 1.00 89.56 83 ASP A O 1
ATOM 656 N N . ASN A 1 84 ? -16.334 -2.992 7.201 1.00 87.25 84 ASN A N 1
ATOM 657 C CA . ASN A 1 84 ? -16.476 -3.853 8.387 1.00 87.25 84 ASN A CA 1
ATOM 658 C C . ASN A 1 84 ? -16.614 -5.359 8.071 1.00 87.25 84 ASN A C 1
ATOM 660 O O . ASN A 1 84 ? -17.236 -6.113 8.821 1.00 87.25 84 ASN A O 1
ATOM 664 N N . ARG A 1 85 ? -16.049 -5.813 6.947 1.00 87.75 85 ARG A N 1
ATOM 665 C CA . ARG A 1 85 ? -16.025 -7.228 6.532 1.00 87.75 85 ARG A CA 1
ATOM 666 C C . ARG A 1 85 ? -14.798 -7.974 7.049 1.00 87.75 85 ARG A C 1
ATOM 668 O O . ARG A 1 85 ? -14.849 -9.194 7.190 1.00 87.75 85 ARG A O 1
ATOM 675 N N . VAL A 1 86 ? -13.710 -7.248 7.296 1.00 87.44 86 VAL A N 1
ATOM 676 C CA . VAL A 1 86 ? -12.441 -7.760 7.829 1.00 87.44 86 VAL A CA 1
ATOM 677 C C . VAL A 1 86 ? -12.282 -7.271 9.265 1.00 87.44 86 VAL A C 1
ATOM 679 O O . VAL A 1 86 ? -12.571 -6.110 9.560 1.00 87.44 86 VAL A O 1
ATOM 682 N N . ALA A 1 87 ? -11.856 -8.164 10.158 1.00 85.12 87 ALA A N 1
ATOM 683 C CA . ALA A 1 87 ? -11.603 -7.819 11.548 1.00 85.12 87 ALA A CA 1
ATOM 684 C C . ALA A 1 87 ? -10.383 -6.894 11.658 1.00 85.12 87 ALA A C 1
ATOM 686 O O . ALA A 1 87 ? -9.391 -7.051 10.951 1.00 85.12 87 ALA A O 1
ATOM 687 N N . PHE A 1 88 ? -10.478 -5.910 12.547 1.00 87.50 88 PHE A N 1
ATOM 688 C CA . PHE A 1 88 ? -9.383 -4.996 12.844 1.00 87.50 88 PHE A CA 1
ATOM 689 C C . PHE A 1 88 ? -8.562 -5.571 14.003 1.00 87.50 88 PHE A C 1
ATOM 691 O O . PHE A 1 88 ? -8.794 -5.232 15.164 1.00 87.50 88 PHE A O 1
ATOM 698 N N . ASP A 1 89 ? -7.676 -6.514 13.689 1.00 88.69 89 ASP A N 1
ATOM 699 C CA . ASP A 1 89 ? -6.886 -7.286 14.651 1.00 88.69 89 ASP A CA 1
ATOM 700 C C . ASP A 1 89 ? -5.387 -7.312 14.294 1.00 88.69 89 ASP A C 1
ATOM 702 O O . ASP A 1 89 ? -4.941 -6.716 13.314 1.00 88.69 89 ASP A O 1
ATOM 706 N N . SER A 1 90 ? -4.580 -7.996 15.110 1.00 88.69 90 SER A N 1
ATOM 707 C CA . SER A 1 90 ? -3.136 -8.129 14.875 1.00 88.69 90 SER A CA 1
ATOM 708 C C . SER A 1 90 ? -2.791 -8.884 13.587 1.00 88.69 90 SER A C 1
ATOM 710 O O . SER A 1 90 ? -1.701 -8.701 13.045 1.00 88.69 90 SER A O 1
ATOM 712 N N . GLU A 1 91 ? -3.684 -9.751 13.101 1.00 89.94 91 GLU A N 1
ATOM 713 C CA . GLU A 1 91 ? -3.470 -10.516 11.871 1.00 89.94 91 GLU A CA 1
ATOM 714 C C . GLU A 1 91 ? -3.539 -9.589 10.651 1.00 89.94 91 GLU A C 1
ATOM 716 O O . GLU A 1 91 ? -2.661 -9.648 9.788 1.00 89.94 91 GLU A O 1
ATOM 721 N N . LEU A 1 92 ? -4.493 -8.649 10.639 1.00 90.56 92 LEU A N 1
ATOM 722 C CA . LEU A 1 92 ? -4.558 -7.577 9.644 1.00 90.56 92 LEU A CA 1
ATOM 723 C C . LEU A 1 92 ? -3.249 -6.775 9.587 1.00 90.56 92 LEU A C 1
ATOM 725 O O . LEU A 1 92 ? -2.697 -6.585 8.505 1.00 90.56 92 LEU A O 1
ATOM 729 N N . PHE A 1 93 ? -2.738 -6.313 10.732 1.00 91.50 93 PHE A N 1
ATOM 730 C CA . PHE A 1 93 ? -1.498 -5.526 10.768 1.00 91.50 93 PHE A CA 1
ATOM 731 C C . PHE A 1 93 ? -0.286 -6.331 10.310 1.00 91.50 93 PHE A C 1
ATOM 733 O O . PHE A 1 93 ? 0.516 -5.835 9.522 1.00 91.50 93 PHE A O 1
ATOM 740 N N . SER A 1 94 ? -0.197 -7.596 10.724 1.00 91.44 94 SER A N 1
ATOM 741 C CA . SER A 1 94 ? 0.851 -8.508 10.255 1.00 91.44 94 SER A CA 1
ATOM 742 C C . SER A 1 94 ? 0.836 -8.637 8.730 1.00 91.44 94 SER A C 1
ATOM 744 O 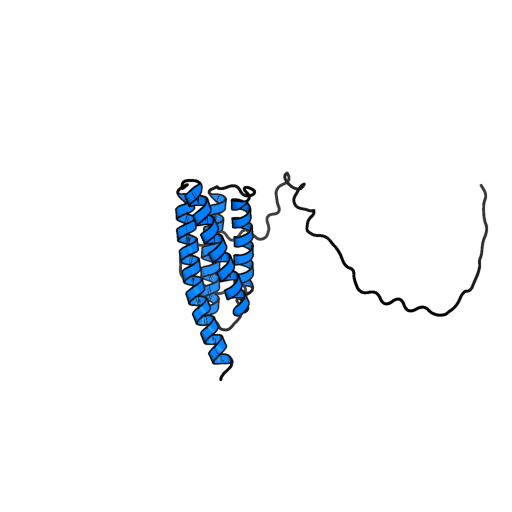O . SER A 1 94 ? 1.889 -8.614 8.095 1.00 91.44 94 SER A O 1
ATOM 746 N N . LEU A 1 95 ? -0.355 -8.716 8.127 1.00 91.81 95 LEU A N 1
ATOM 747 C CA . LEU A 1 95 ? -0.514 -8.783 6.676 1.00 91.81 95 LEU A CA 1
ATOM 748 C C . LEU A 1 95 ? -0.148 -7.462 5.979 1.00 91.81 95 LEU A C 1
ATOM 750 O O . LEU A 1 95 ? 0.487 -7.492 4.924 1.00 91.81 95 LEU A O 1
ATOM 754 N N . LEU A 1 96 ? -0.506 -6.312 6.560 1.00 92.50 96 LEU A N 1
ATOM 755 C CA . LEU A 1 96 ? -0.135 -4.994 6.030 1.00 92.50 96 LEU A CA 1
ATOM 756 C C . LEU A 1 96 ? 1.388 -4.818 5.987 1.00 92.50 96 LEU A C 1
ATOM 758 O O . LEU A 1 96 ? 1.927 -4.467 4.937 1.00 92.50 96 LEU A O 1
ATOM 762 N N . PHE A 1 97 ? 2.085 -5.127 7.084 1.00 93.62 97 PHE A N 1
ATOM 763 C CA . PHE A 1 97 ? 3.546 -5.034 7.145 1.00 93.62 97 PHE A CA 1
ATOM 764 C C . PHE A 1 97 ? 4.227 -6.053 6.223 1.00 93.62 97 PHE A C 1
ATOM 766 O O . PHE A 1 97 ? 5.116 -5.683 5.464 1.00 93.62 97 PHE A O 1
ATOM 773 N N . ALA A 1 98 ? 3.744 -7.299 6.170 1.00 92.62 98 ALA A N 1
ATOM 774 C CA . ALA A 1 98 ? 4.277 -8.294 5.235 1.00 92.62 98 ALA A CA 1
ATOM 775 C C . ALA A 1 98 ? 4.100 -7.878 3.761 1.00 92.62 98 ALA A C 1
ATOM 777 O O . ALA A 1 98 ? 4.947 -8.174 2.913 1.00 92.62 98 ALA A O 1
ATOM 778 N N . THR A 1 99 ? 3.005 -7.179 3.445 1.00 91.94 99 THR A N 1
ATOM 779 C CA . THR A 1 99 ? 2.779 -6.612 2.109 1.00 91.94 99 THR A CA 1
ATOM 780 C C . THR A 1 99 ? 3.759 -5.472 1.830 1.00 91.94 99 THR A C 1
ATOM 782 O O . THR A 1 99 ? 4.326 -5.425 0.741 1.00 91.94 99 THR A O 1
ATOM 785 N N . ALA A 1 100 ? 4.007 -4.595 2.807 1.00 92.69 100 ALA A N 1
ATOM 786 C CA . ALA A 1 100 ? 5.001 -3.525 2.709 1.00 92.69 100 ALA A CA 1
ATOM 787 C C . ALA A 1 100 ? 6.407 -4.074 2.409 1.00 92.69 100 ALA A C 1
ATOM 789 O O . ALA A 1 100 ? 7.052 -3.627 1.462 1.00 92.69 100 ALA A O 1
ATOM 790 N N . ASP A 1 101 ? 6.829 -5.099 3.152 1.00 92.19 101 ASP A N 1
ATOM 791 C CA . ASP A 1 101 ? 8.125 -5.761 2.970 1.00 92.19 101 ASP A CA 1
ATOM 792 C C . ASP A 1 101 ? 8.235 -6.403 1.578 1.00 92.19 101 ASP A C 1
ATOM 794 O O . ASP A 1 101 ? 9.252 -6.286 0.894 1.00 92.19 101 ASP A O 1
ATOM 798 N N . SER A 1 102 ? 7.157 -7.047 1.116 1.00 90.88 102 SER A N 1
ATOM 799 C CA . SER A 1 102 ? 7.108 -7.675 -0.212 1.00 90.88 102 SER A CA 1
ATOM 800 C C . SER A 1 102 ? 7.205 -6.646 -1.346 1.00 90.88 102 SER A C 1
ATOM 802 O O . SER A 1 102 ? 7.826 -6.913 -2.377 1.00 90.88 102 SER A O 1
ATOM 804 N N . LEU A 1 103 ? 6.599 -5.467 -1.168 1.00 92.31 103 LEU A N 1
ATOM 805 C CA . LEU A 1 103 ? 6.688 -4.352 -2.113 1.00 92.31 103 LEU A CA 1
ATOM 806 C C . LEU A 1 103 ? 8.112 -3.786 -2.178 1.00 92.31 103 LEU A C 1
ATOM 808 O O . LEU A 1 103 ? 8.613 -3.515 -3.271 1.00 92.31 103 LEU A O 1
ATOM 812 N N . GLU A 1 104 ? 8.777 -3.649 -1.031 1.00 91.62 104 GLU A N 1
ATOM 813 C CA . GLU A 1 104 ? 10.172 -3.210 -0.963 1.00 91.62 104 GLU A CA 1
ATOM 814 C C . GLU A 1 104 ? 11.112 -4.221 -1.639 1.00 91.62 104 GLU A C 1
ATOM 816 O O . GLU A 1 104 ? 11.923 -3.840 -2.489 1.00 91.62 104 GLU A O 1
ATOM 821 N N . GLU A 1 105 ? 10.948 -5.519 -1.359 1.00 90.38 105 GLU A N 1
ATOM 822 C CA . GLU A 1 105 ? 11.730 -6.588 -1.995 1.00 90.38 105 GLU A CA 1
ATOM 823 C C . GLU A 1 105 ? 11.546 -6.586 -3.524 1.00 90.38 105 GLU A C 1
ATOM 825 O O . GLU A 1 105 ? 12.524 -6.664 -4.278 1.00 90.38 105 GLU A O 1
ATOM 830 N N . ALA A 1 106 ? 10.304 -6.433 -3.997 1.00 88.56 106 ALA A N 1
ATOM 831 C CA . ALA A 1 106 ? 9.996 -6.339 -5.422 1.00 88.56 106 ALA A CA 1
ATOM 832 C C . ALA A 1 106 ? 10.641 -5.103 -6.076 1.00 88.56 106 ALA A C 1
ATOM 834 O O . ALA A 1 106 ? 11.197 -5.209 -7.174 1.00 88.56 106 ALA A O 1
ATOM 835 N N . GLY A 1 107 ? 10.623 -3.951 -5.400 1.00 88.75 107 GLY A N 1
ATOM 836 C CA . GLY A 1 107 ? 11.285 -2.728 -5.855 1.00 88.75 107 GLY A CA 1
ATOM 837 C C . GLY A 1 107 ? 12.799 -2.893 -5.993 1.00 88.75 107 GLY A C 1
ATOM 838 O O . GLY A 1 107 ? 13.375 -2.569 -7.036 1.00 88.75 107 GLY A O 1
ATOM 839 N N . CYS A 1 108 ? 13.450 -3.477 -4.984 1.00 85.88 108 CYS A N 1
ATOM 840 C CA . CYS A 1 108 ? 14.884 -3.766 -5.025 1.00 85.88 108 CYS A CA 1
ATOM 841 C C . CYS A 1 108 ? 15.262 -4.708 -6.177 1.00 85.88 108 CYS A C 1
ATOM 843 O O . CYS A 1 108 ? 16.278 -4.485 -6.844 1.00 85.88 108 CYS A O 1
ATOM 845 N N . ALA A 1 109 ? 14.448 -5.733 -6.450 1.00 85.50 109 ALA A N 1
ATOM 846 C CA . ALA A 1 109 ? 14.679 -6.659 -7.560 1.00 85.50 109 ALA A CA 1
ATOM 847 C C . ALA A 1 109 ? 14.611 -5.959 -8.933 1.00 85.50 109 ALA A C 1
ATOM 849 O O . ALA A 1 109 ? 15.421 -6.250 -9.818 1.00 85.50 109 ALA A O 1
ATOM 850 N N . CYS A 1 110 ? 13.701 -4.992 -9.092 1.00 82.75 110 CYS A N 1
ATOM 851 C CA . CYS A 1 110 ? 13.561 -4.207 -10.322 1.00 82.75 110 CYS A CA 1
ATOM 852 C C . CYS A 1 110 ? 14.734 -3.233 -10.539 1.00 82.75 110 CYS A C 1
ATOM 854 O O . CYS A 1 110 ? 15.166 -3.035 -11.673 1.00 82.75 110 CYS A O 1
ATOM 856 N N . GLY A 1 111 ? 15.281 -2.650 -9.466 1.00 72.25 111 GLY A N 1
ATOM 857 C CA . GLY A 1 111 ? 16.423 -1.728 -9.543 1.00 72.25 111 GLY A CA 1
ATOM 858 C C . GLY A 1 111 ? 17.777 -2.408 -9.785 1.00 72.25 111 GLY A C 1
ATOM 859 O O . GLY A 1 111 ? 18.695 -1.786 -10.317 1.00 72.25 111 GLY A O 1
ATOM 860 N N . SER A 1 112 ? 17.913 -3.685 -9.413 1.00 60.94 112 SER A N 1
ATOM 861 C CA . SER A 1 112 ? 19.182 -4.428 -9.479 1.00 60.94 112 SER A CA 1
ATOM 862 C C . SER A 1 112 ? 19.358 -5.273 -10.746 1.00 60.94 112 SER A C 1
ATOM 864 O O . SER A 1 112 ? 20.472 -5.720 -11.025 1.00 60.94 112 SER A O 1
ATOM 866 N N . SER A 1 113 ? 18.313 -5.4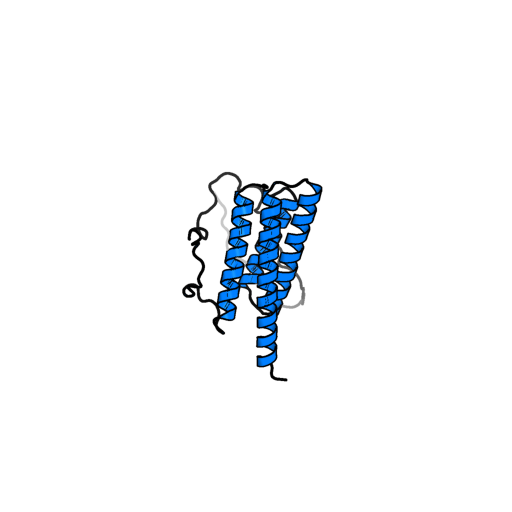67 -11.559 1.00 46.84 113 SER A N 1
ATOM 867 C CA . SER A 1 113 ? 18.426 -6.246 -12.796 1.00 46.84 113 SER A CA 1
ATOM 868 C C . SER A 1 113 ? 17.385 -5.862 -13.850 1.00 46.84 113 SER A C 1
ATOM 870 O O . SER A 1 113 ? 16.185 -5.892 -13.607 1.00 46.84 113 SER A O 1
ATOM 872 N N . GLY A 1 114 ? 17.844 -5.579 -15.073 1.00 47.53 114 GLY A N 1
ATOM 873 C CA . GLY A 1 114 ? 17.003 -5.428 -16.267 1.00 47.53 114 GLY A CA 1
ATOM 874 C C . GLY A 1 114 ? 1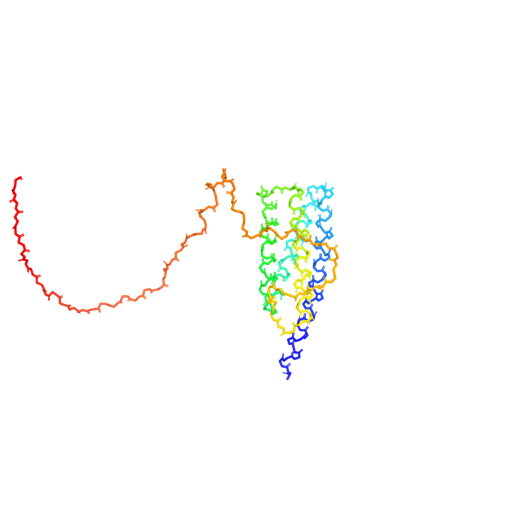6.393 -6.743 -16.774 1.00 47.53 114 GLY A C 1
ATOM 875 O O . GLY A 1 114 ? 16.262 -6.928 -17.980 1.00 47.53 114 GLY A O 1
ATOM 876 N N . THR A 1 115 ? 16.044 -7.675 -15.889 1.00 35.56 115 THR A N 1
ATOM 877 C CA . THR A 1 115 ? 15.451 -8.969 -16.238 1.00 35.56 115 THR A CA 1
ATOM 878 C C . THR A 1 115 ? 14.503 -9.415 -15.138 1.00 35.56 115 THR A C 1
ATOM 880 O O . THR A 1 115 ? 14.885 -9.494 -13.977 1.00 35.56 115 THR A O 1
ATOM 883 N N . SER A 1 116 ? 13.277 -9.724 -15.559 1.00 36.69 116 SER A N 1
ATOM 884 C CA . SER A 1 116 ? 12.152 -10.288 -14.808 1.00 36.69 116 SER A CA 1
ATOM 885 C C . SER A 1 116 ? 12.554 -11.139 -13.593 1.00 36.69 116 SER A C 1
ATOM 887 O O . SER A 1 116 ? 13.406 -12.023 -13.735 1.00 36.69 116 SER A O 1
ATOM 889 N N . PRO A 1 117 ? 11.900 -10.959 -12.427 1.00 41.19 117 PRO A N 1
ATOM 890 C CA . PRO A 1 117 ? 12.245 -11.678 -11.212 1.00 41.19 117 PRO A CA 1
ATOM 891 C C . PRO A 1 117 ? 11.815 -13.143 -11.346 1.00 41.19 117 PRO A C 1
ATOM 893 O O . PRO A 1 117 ? 10.718 -13.550 -10.967 1.00 41.19 117 PRO A O 1
ATOM 896 N N . THR A 1 118 ? 12.687 -13.983 -11.900 1.00 34.84 118 THR A N 1
ATOM 897 C CA . THR A 1 118 ? 12.556 -15.429 -11.748 1.00 34.84 118 THR A CA 1
ATOM 898 C C . THR A 1 118 ? 12.768 -15.770 -10.278 1.00 34.84 118 THR A C 1
ATOM 900 O O . THR A 1 118 ? 13.760 -15.371 -9.674 1.00 34.84 118 THR A O 1
ATOM 903 N N . ARG A 1 119 ? 11.801 -16.518 -9.738 1.00 40.94 119 ARG A N 1
ATOM 904 C CA . ARG A 1 119 ? 11.449 -16.865 -8.345 1.00 40.94 119 ARG A CA 1
ATOM 905 C C . ARG A 1 119 ? 12.555 -17.323 -7.370 1.00 40.94 119 ARG A C 1
ATOM 907 O O . ARG A 1 119 ? 12.241 -17.954 -6.356 1.00 40.94 119 ARG A O 1
ATOM 914 N N . ARG A 1 120 ? 13.844 -17.128 -7.647 1.00 39.31 120 ARG A N 1
ATOM 915 C CA . ARG A 1 120 ? 14.918 -17.693 -6.828 1.00 39.31 120 ARG A CA 1
ATOM 916 C C . ARG A 1 120 ? 16.288 -17.040 -7.043 1.00 39.31 120 ARG A C 1
ATOM 918 O O . ARG A 1 120 ? 17.232 -17.768 -7.295 1.00 39.31 120 ARG A O 1
ATOM 925 N N . SER A 1 121 ? 16.434 -15.722 -6.915 1.00 44.94 121 SER A N 1
ATOM 926 C CA . SER A 1 121 ? 17.731 -15.113 -6.555 1.00 44.94 121 SER A CA 1
ATOM 927 C C . SER A 1 121 ? 17.615 -13.596 -6.400 1.00 44.94 121 SER A C 1
ATOM 929 O O . SER A 1 121 ? 17.718 -12.884 -7.388 1.00 44.94 121 SER A O 1
ATOM 931 N N . ALA A 1 122 ? 17.483 -13.101 -5.172 1.00 41.41 122 ALA A N 1
ATOM 932 C CA . ALA A 1 122 ? 18.061 -11.816 -4.777 1.00 41.41 122 ALA A CA 1
ATOM 933 C C . ALA A 1 122 ? 18.088 -11.770 -3.253 1.00 41.41 122 ALA A C 1
ATOM 935 O O . ALA A 1 122 ? 17.097 -11.536 -2.576 1.00 41.41 122 ALA A O 1
ATOM 936 N N . ARG A 1 123 ? 19.254 -12.090 -2.704 1.00 44.41 123 ARG A N 1
ATOM 937 C CA . ARG A 1 123 ? 19.576 -11.885 -1.300 1.00 44.41 123 ARG A CA 1
ATOM 938 C C . ARG A 1 123 ? 19.861 -10.390 -1.150 1.00 44.41 123 ARG A C 1
ATOM 940 O O . ARG A 1 123 ? 21.019 -9.996 -1.139 1.00 44.41 123 ARG A O 1
ATOM 947 N N . CYS A 1 124 ? 18.816 -9.570 -1.138 1.00 41.25 124 CYS A N 1
ATOM 948 C CA . CYS A 1 124 ? 18.935 -8.161 -0.793 1.00 41.25 124 CYS A CA 1
ATOM 949 C C . CYS A 1 124 ? 18.732 -8.029 0.714 1.00 41.25 124 CYS A C 1
ATOM 951 O O . CYS A 1 124 ? 17.798 -8.564 1.303 1.00 41.25 124 CYS A O 1
ATOM 953 N N . CYS A 1 125 ? 19.733 -7.425 1.334 1.00 45.50 125 CYS A N 1
ATOM 954 C CA . CYS A 1 125 ? 19.873 -7.183 2.753 1.00 45.50 125 CYS A CA 1
ATOM 955 C C . CYS A 1 125 ? 18.603 -6.538 3.313 1.00 45.50 125 CYS A C 1
ATOM 957 O O . CYS A 1 125 ? 18.277 -5.453 2.870 1.00 45.50 125 CYS A O 1
ATOM 959 N N . HIS A 1 126 ? 17.896 -7.212 4.220 1.00 38.62 126 HIS A N 1
ATOM 960 C CA . HIS A 1 126 ? 17.554 -6.784 5.582 1.00 38.62 126 HIS A CA 1
ATOM 961 C C . HIS A 1 126 ? 17.033 -8.035 6.305 1.00 38.62 126 HIS A C 1
ATOM 963 O O . HIS A 1 126 ? 16.235 -8.811 5.782 1.00 38.62 126 HIS A O 1
ATOM 969 N N . GLY A 1 127 ? 17.604 -8.329 7.470 1.00 40.09 127 GLY A N 1
ATOM 970 C CA . GLY A 1 127 ? 17.277 -9.526 8.230 1.00 40.09 127 GLY A CA 1
ATOM 971 C C . GLY A 1 127 ? 15.860 -9.449 8.778 1.00 40.09 127 GLY A C 1
ATOM 972 O O . GLY A 1 127 ? 15.651 -8.826 9.805 1.00 40.09 127 GLY A O 1
ATOM 973 N N . SER A 1 128 ? 14.917 -10.098 8.103 1.00 36.97 128 SER A N 1
ATOM 974 C CA . SER A 1 128 ? 13.649 -10.618 8.631 1.00 36.97 128 SER A CA 1
ATOM 975 C C . SER A 1 128 ? 13.078 -11.549 7.567 1.00 36.97 128 SER A C 1
ATOM 977 O O . SER A 1 128 ? 12.471 -11.114 6.600 1.00 36.97 128 SER A O 1
ATOM 979 N N . ARG A 1 129 ? 13.358 -12.853 7.671 1.00 33.38 129 ARG A N 1
ATOM 980 C CA . ARG A 1 129 ? 12.728 -13.852 6.796 1.00 33.38 129 ARG A CA 1
ATOM 981 C C . ARG A 1 129 ? 11.237 -13.915 7.148 1.00 33.38 129 ARG A C 1
ATOM 983 O O . ARG A 1 129 ? 10.955 -14.320 8.276 1.00 33.38 129 ARG A O 1
ATOM 990 N N . PRO A 1 130 ? 10.293 -13.651 6.231 1.00 37.72 130 PRO A N 1
ATOM 991 C CA . PRO A 1 130 ? 8.927 -14.089 6.455 1.00 37.72 130 PRO A CA 1
ATOM 992 C C . PRO A 1 130 ? 8.874 -15.626 6.364 1.00 37.72 130 PRO A C 1
ATOM 994 O O . PRO A 1 130 ? 9.644 -16.238 5.602 1.00 37.72 130 PRO A O 1
ATOM 997 N N . PRO A 1 131 ? 8.003 -16.293 7.141 1.00 35.03 131 PRO A N 1
ATOM 998 C CA . PRO A 1 131 ? 7.826 -17.731 7.039 1.00 35.03 131 PRO A CA 1
ATOM 999 C C . PRO A 1 131 ? 7.307 -18.074 5.637 1.00 35.03 131 PRO A C 1
ATOM 1001 O O . PRO A 1 131 ? 6.230 -17.658 5.211 1.00 35.03 131 PRO A O 1
ATOM 1004 N N . ARG A 1 132 ? 8.115 -18.841 4.898 1.00 36.72 132 ARG A N 1
ATOM 1005 C CA . ARG A 1 132 ? 7.762 -19.442 3.609 1.00 36.72 132 ARG A CA 1
ATOM 1006 C C . ARG A 1 132 ? 6.673 -20.491 3.815 1.00 36.72 132 ARG A C 1
ATOM 1008 O O . ARG A 1 132 ? 6.995 -21.671 3.821 1.00 36.72 132 ARG A O 1
ATOM 1015 N N . GLU A 1 133 ? 5.413 -20.092 3.957 1.00 33.81 133 GLU A N 1
ATOM 1016 C CA . GLU A 1 133 ? 4.327 -21.079 4.009 1.00 33.81 133 GLU A CA 1
ATOM 1017 C C . GLU A 1 133 ? 2.918 -20.548 3.708 1.00 33.81 133 GLU A C 1
ATOM 1019 O O . GLU A 1 133 ? 1.956 -21.010 4.293 1.00 33.81 133 GLU A O 1
ATOM 1024 N N . PHE A 1 134 ? 2.731 -19.635 2.752 1.00 39.28 134 PHE A N 1
ATOM 1025 C CA . PHE A 1 134 ? 1.370 -19.308 2.294 1.00 39.28 134 PHE A CA 1
ATOM 1026 C C . PHE A 1 134 ? 1.276 -19.207 0.778 1.00 39.28 134 PHE A C 1
ATOM 1028 O O . PHE A 1 134 ? 1.123 -18.144 0.194 1.00 39.28 134 PHE A O 1
ATOM 1035 N N . LEU A 1 135 ? 1.357 -20.366 0.125 1.00 36.31 135 LEU A N 1
ATOM 1036 C CA . LEU A 1 135 ? 0.669 -20.560 -1.154 1.00 36.31 135 LEU A CA 1
ATOM 1037 C C . LEU A 1 135 ? -0.177 -21.836 -1.195 1.00 36.31 135 LEU A C 1
ATOM 1039 O O . LEU A 1 135 ? -0.928 -21.986 -2.146 1.00 36.31 135 LEU A O 1
ATOM 1043 N N . HIS A 1 136 ? -0.104 -22.741 -0.214 1.00 34.03 136 HIS A N 1
ATOM 1044 C CA . HIS A 1 136 ? -0.916 -23.964 -0.186 1.00 34.03 136 HIS A CA 1
ATOM 1045 C C . HIS A 1 136 ? -1.226 -24.390 1.258 1.00 34.03 136 HIS A C 1
ATOM 1047 O O . HIS A 1 136 ? -0.615 -25.306 1.796 1.00 34.03 136 HIS A O 1
ATOM 1053 N N . SER A 1 137 ? -2.223 -23.762 1.872 1.00 28.05 137 SER A N 1
ATOM 1054 C CA . SER A 1 137 ? -2.988 -24.364 2.965 1.00 28.05 137 SER A CA 1
ATOM 1055 C C . SER A 1 137 ? -4.445 -23.948 2.779 1.00 28.05 137 SER A C 1
ATOM 1057 O O . SER A 1 137 ? -4.835 -22.792 2.920 1.00 28.05 137 SER A O 1
ATOM 1059 N N . GLY A 1 138 ? -5.236 -24.907 2.299 1.00 31.72 138 GLY A N 1
ATOM 1060 C CA . GLY A 1 138 ? -6.658 -24.723 2.049 1.00 31.72 138 GLY A CA 1
ATOM 1061 C C . GLY A 1 138 ? -7.427 -24.413 3.339 1.00 31.72 138 GLY A C 1
ATOM 1062 O O . GLY A 1 138 ? -6.992 -24.781 4.431 1.00 31.72 138 GLY A O 1
ATOM 1063 N N . PRO A 1 139 ? -8.594 -23.760 3.229 1.00 35.19 139 PRO A N 1
ATOM 1064 C CA . PRO A 1 139 ? -9.378 -23.364 4.386 1.00 35.19 139 PRO A CA 1
ATOM 1065 C C . PRO A 1 139 ? -9.943 -24.594 5.102 1.00 35.19 139 PRO A C 1
ATOM 1067 O O . PRO A 1 139 ? -10.678 -25.394 4.516 1.00 35.19 139 PRO A O 1
ATOM 1070 N N . SER A 1 140 ? -9.645 -24.698 6.397 1.00 33.53 140 SER A N 1
ATOM 1071 C CA . SER A 1 140 ? -10.303 -25.629 7.308 1.00 33.53 140 SER A CA 1
ATOM 1072 C C . SER A 1 140 ? -11.779 -25.232 7.448 1.00 33.53 140 SER A C 1
ATOM 1074 O O . SER A 1 140 ? -12.153 -24.286 8.135 1.00 33.53 140 SER A O 1
ATOM 1076 N N . SER A 1 141 ? -12.618 -25.917 6.671 1.00 40.16 141 SER A N 1
ATOM 1077 C CA . SER A 1 141 ? -13.951 -26.412 7.036 1.00 40.16 141 SER A CA 1
ATOM 1078 C C . SER A 1 141 ? -14.690 -25.666 8.160 1.00 40.16 141 SER A C 1
ATOM 1080 O O . SER A 1 141 ? -14.711 -26.148 9.289 1.00 40.16 141 SER A O 1
ATOM 1082 N N . ARG A 1 142 ? -15.361 -24.542 7.828 1.00 42.78 142 ARG A N 1
ATOM 1083 C CA . ARG A 1 142 ? -16.709 -24.155 8.348 1.00 42.78 142 ARG A CA 1
ATOM 1084 C C . ARG A 1 142 ? -17.279 -22.804 7.877 1.00 42.78 142 ARG A C 1
ATOM 1086 O O . ARG A 1 142 ? -18.403 -22.485 8.244 1.00 42.78 142 ARG A O 1
ATOM 1093 N N . ARG A 1 143 ? -16.611 -22.035 7.008 1.00 42.66 143 ARG A N 1
ATOM 1094 C CA . ARG A 1 143 ? -17.194 -20.816 6.392 1.00 42.66 143 ARG A CA 1
ATOM 1095 C C . ARG A 1 143 ? -17.135 -20.849 4.865 1.00 42.66 143 ARG A C 1
ATOM 1097 O O . ARG A 1 143 ? -16.592 -19.960 4.226 1.00 42.66 143 ARG A O 1
ATOM 1104 N N . ARG A 1 144 ? -17.687 -21.907 4.264 1.00 39.06 144 ARG A N 1
ATOM 1105 C CA . ARG A 1 144 ? -17.695 -22.116 2.802 1.00 39.06 144 ARG A CA 1
ATOM 1106 C C . ARG A 1 144 ? -19.055 -21.852 2.142 1.00 39.06 144 ARG A C 1
ATOM 1108 O O . ARG A 1 144 ? -19.358 -22.468 1.131 1.00 39.06 144 ARG A O 1
ATOM 1115 N N . ALA A 1 145 ? -19.881 -20.968 2.706 1.00 38.38 145 ALA A N 1
ATOM 1116 C CA . ALA A 1 145 ? -21.259 -20.793 2.232 1.00 38.38 145 ALA A CA 1
ATOM 1117 C C . ALA A 1 145 ? -21.655 -19.380 1.767 1.00 38.38 145 ALA A C 1
ATOM 1119 O O . ALA A 1 145 ? -22.807 -19.215 1.392 1.00 38.38 145 ALA A O 1
ATOM 1120 N N . LEU A 1 146 ? -20.767 -18.372 1.734 1.00 40.59 146 LEU A N 1
ATOM 1121 C CA . LEU A 1 146 ? -21.173 -17.017 1.292 1.00 40.59 146 LEU A CA 1
ATOM 1122 C C . LEU A 1 146 ? -20.196 -16.269 0.362 1.00 40.59 146 LEU A C 1
ATOM 1124 O O . LEU A 1 146 ? -20.462 -15.128 0.007 1.00 40.59 146 LEU A O 1
ATOM 1128 N N . LEU A 1 147 ? -19.109 -16.893 -0.107 1.00 38.66 147 LEU A N 1
ATOM 1129 C CA . LEU A 1 147 ? -18.140 -16.259 -1.029 1.00 38.66 147 LEU A CA 1
ATOM 1130 C C . LEU A 1 147 ? -17.897 -17.079 -2.307 1.00 38.66 147 LEU A C 1
ATOM 1132 O O . LEU A 1 147 ? -16.810 -17.092 -2.874 1.00 38.66 147 LEU A O 1
ATOM 1136 N N . THR A 1 148 ? -18.919 -17.788 -2.787 1.00 35.56 148 THR A N 1
ATOM 1137 C CA . THR A 1 148 ? -18.857 -18.517 -4.069 1.00 35.56 148 THR A CA 1
ATOM 1138 C C . THR A 1 148 ? -20.092 -18.234 -4.922 1.00 35.56 148 THR A C 1
ATOM 1140 O O . THR A 1 148 ? -20.726 -19.145 -5.440 1.00 35.56 148 THR A O 1
ATOM 1143 N N . GLN A 1 149 ? -20.456 -16.955 -5.063 1.00 39.34 149 GLN A N 1
ATOM 1144 C CA 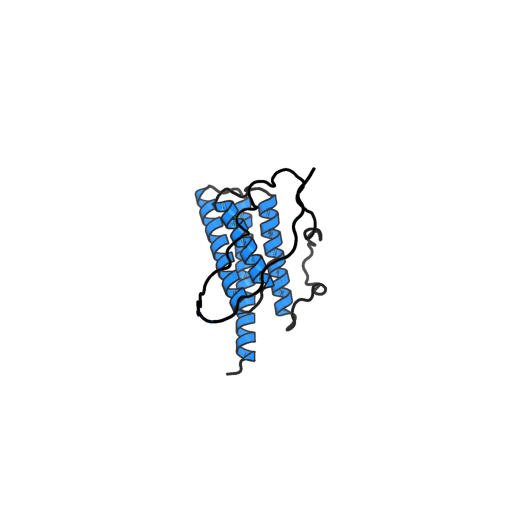. GLN A 1 149 ? -21.496 -16.540 -6.014 1.00 39.34 149 GLN A CA 1
ATOM 1145 C C . GLN A 1 149 ? -21.211 -15.204 -6.722 1.00 39.34 149 GLN A C 1
ATOM 1147 O O . GLN A 1 149 ? -22.132 -14.529 -7.158 1.00 39.34 149 GLN A O 1
ATOM 1152 N N . ALA A 1 150 ? -19.935 -14.839 -6.885 1.00 38.59 150 ALA A N 1
ATOM 1153 C CA . ALA A 1 150 ? -19.533 -13.718 -7.749 1.00 38.59 150 ALA A CA 1
ATOM 1154 C C . ALA A 1 150 ? -18.461 -14.089 -8.796 1.00 38.59 150 ALA A C 1
ATOM 1156 O O . ALA A 1 150 ? -18.059 -13.252 -9.592 1.00 38.59 150 ALA A O 1
ATOM 1157 N N . PHE A 1 151 ? -18.041 -15.357 -8.856 1.00 36.09 151 PHE A N 1
ATOM 1158 C CA . PHE A 1 151 ? -17.190 -15.894 -9.923 1.00 36.09 151 PHE A CA 1
ATOM 1159 C C . PHE A 1 151 ? -18.015 -16.804 -10.842 1.00 36.09 151 PHE A C 1
ATOM 1161 O O . PHE A 1 151 ? -17.798 -18.013 -10.885 1.00 36.09 151 PHE A O 1
ATOM 1168 N N . ARG A 1 152 ? -19.018 -16.243 -11.540 1.00 37.31 152 ARG A N 1
ATOM 1169 C CA . ARG A 1 152 ? -19.565 -16.820 -12.784 1.00 37.31 152 ARG A CA 1
ATOM 1170 C C . ARG A 1 152 ? -20.587 -15.907 -13.484 1.00 37.31 152 ARG A C 1
ATOM 1172 O O . ARG A 1 152 ? -21.619 -15.599 -12.902 1.00 37.31 152 ARG A O 1
ATOM 1179 N N . LEU A 1 153 ? -20.319 -15.701 -14.786 1.00 33.53 153 LEU A N 1
ATOM 1180 C CA . LEU A 1 153 ? -21.213 -15.406 -15.933 1.00 33.53 153 LEU A CA 1
ATOM 1181 C C . LEU A 1 153 ? -21.360 -13.930 -16.377 1.00 33.53 153 LEU A C 1
ATOM 1183 O O . LEU A 1 153 ? -21.265 -13.052 -15.527 1.00 33.53 153 LEU A O 1
ATOM 1187 N N . PRO A 1 154 ? -21.664 -13.644 -17.674 1.00 43.00 154 PRO A N 1
ATOM 1188 C CA . PRO A 1 154 ? -21.900 -14.558 -18.805 1.00 43.00 154 PRO A CA 1
ATOM 1189 C C . PRO A 1 154 ? -21.083 -14.276 -20.089 1.00 43.00 154 PRO A C 1
ATOM 1191 O O . PRO A 1 154 ? -20.673 -13.164 -20.404 1.00 43.00 154 PRO A O 1
ATOM 1194 N N . VAL A 1 155 ? -20.949 -15.334 -20.889 1.00 45.00 155 VAL A N 1
ATOM 1195 C CA . VAL A 1 155 ? -20.742 -15.280 -22.341 1.00 45.00 155 VAL A CA 1
ATOM 1196 C C . VAL A 1 155 ? -22.005 -14.702 -22.990 1.00 45.00 155 VAL A C 1
ATOM 1198 O O . VAL A 1 155 ? -23.089 -15.227 -22.740 1.00 45.00 155 VAL A O 1
ATOM 1201 N N . GLY A 1 156 ? -21.881 -13.702 -23.870 1.00 34.50 156 GLY A N 1
ATOM 1202 C CA . GLY A 1 156 ? -22.913 -13.448 -24.885 1.00 34.50 156 GLY A CA 1
ATOM 1203 C C . GLY A 1 156 ? -23.081 -12.006 -25.366 1.00 34.50 156 GLY A C 1
ATOM 1204 O O . GLY A 1 156 ? -23.749 -11.219 -24.714 1.00 34.50 156 GLY A O 1
ATOM 1205 N N . MET A 1 157 ? -22.552 -11.714 -26.559 1.00 33.47 157 MET A N 1
ATOM 1206 C CA . MET A 1 157 ? -23.160 -10.955 -27.677 1.00 33.47 157 MET A CA 1
ATOM 1207 C C . MET A 1 157 ? -22.020 -10.712 -28.682 1.00 33.47 157 MET A C 1
ATOM 1209 O O . MET A 1 157 ? -20.980 -10.186 -28.320 1.00 33.47 157 MET A O 1
ATOM 1213 N N . GLN A 1 158 ? -22.098 -11.136 -29.943 1.00 34.78 158 GLN A N 1
ATOM 1214 C CA . GLN A 1 158 ? -23.054 -10.599 -30.901 1.00 34.78 158 GLN A CA 1
ATOM 1215 C C . GLN A 1 158 ? -23.538 -11.629 -31.927 1.00 34.78 158 GLN A C 1
ATOM 1217 O O . GLN A 1 158 ? -22.809 -12.480 -32.432 1.00 34.78 158 GLN A O 1
ATOM 1222 N N . ALA A 1 159 ? -24.812 -11.451 -32.249 1.00 33.91 159 ALA A N 1
ATOM 1223 C CA . ALA A 1 159 ? -25.569 -12.092 -33.296 1.00 33.91 159 ALA A CA 1
ATOM 1224 C C . ALA A 1 159 ? -24.938 -11.969 -34.692 1.00 33.91 159 ALA A C 1
ATOM 1226 O O . ALA A 1 159 ? -24.458 -10.909 -35.093 1.00 33.91 159 ALA A O 1
ATOM 1227 N N . ARG A 1 160 ? -25.125 -13.017 -35.497 1.00 33.66 160 ARG A N 1
ATOM 1228 C CA . ARG A 1 160 ? -25.447 -12.874 -36.922 1.00 33.66 160 ARG A CA 1
ATOM 1229 C C . ARG A 1 160 ? -26.290 -14.069 -37.369 1.00 33.66 160 ARG A C 1
ATOM 1231 O O . ARG A 1 160 ? -25.783 -15.109 -37.770 1.00 33.66 160 ARG A O 1
ATOM 1238 N N . CYS A 1 161 ? -27.608 -13.895 -37.298 1.00 30.25 161 CYS A N 1
ATOM 1239 C CA . CYS A 1 161 ? -28.557 -14.717 -38.034 1.00 30.25 161 CYS A CA 1
ATOM 1240 C C . CYS A 1 161 ? -28.346 -14.494 -39.538 1.00 30.25 161 CYS A C 1
ATOM 1242 O O . CYS A 1 161 ? -28.606 -13.404 -40.045 1.00 30.25 161 CYS A O 1
ATOM 1244 N N . ARG A 1 162 ? -27.945 -15.537 -40.269 1.00 36.91 162 ARG A N 1
ATOM 1245 C CA . ARG A 1 162 ? -28.243 -15.661 -41.700 1.00 36.91 162 ARG A CA 1
ATOM 1246 C C . ARG A 1 162 ? -28.965 -16.981 -41.943 1.00 36.91 162 ARG A C 1
ATOM 1248 O O . ARG A 1 162 ? -28.413 -18.058 -41.758 1.00 36.91 162 ARG A O 1
ATOM 1255 N N . ARG A 1 163 ? -30.227 -16.849 -42.354 1.00 39.09 163 ARG A N 1
ATOM 1256 C CA . ARG A 1 163 ? -31.006 -17.873 -43.057 1.00 39.09 163 ARG A CA 1
ATOM 1257 C C . ARG A 1 163 ? -30.257 -18.239 -44.345 1.00 39.09 163 ARG A C 1
ATOM 1259 O O . ARG A 1 163 ? -29.867 -17.320 -45.055 1.00 39.09 163 ARG A O 1
ATOM 1266 N N . HIS A 1 164 ? -30.091 -19.522 -44.663 1.00 35.88 164 HIS A N 1
ATOM 1267 C CA . HIS A 1 164 ? -30.863 -20.223 -45.703 1.00 35.88 164 HIS A CA 1
ATOM 1268 C C . HIS A 1 164 ? -30.274 -21.602 -46.051 1.00 35.88 164 HIS A C 1
ATOM 1270 O O . HIS A 1 164 ? -29.068 -21.802 -46.020 1.00 35.88 164 HIS A O 1
ATOM 1276 N N . ASN A 1 165 ? -31.186 -22.467 -46.504 1.00 35.41 165 ASN A N 1
ATOM 1277 C CA . ASN A 1 165 ? -31.008 -23.644 -47.353 1.00 35.41 165 ASN A CA 1
ATOM 1278 C C . ASN A 1 165 ? -30.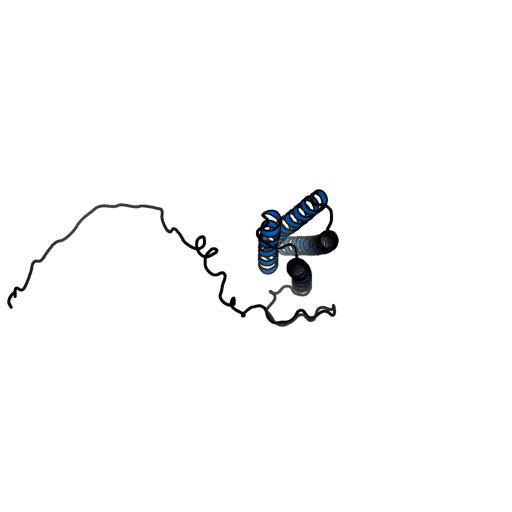344 -24.911 -46.798 1.00 35.41 165 ASN A C 1
ATOM 1280 O O . ASN A 1 165 ? -29.130 -25.052 -46.770 1.00 35.41 165 ASN A O 1
ATOM 1284 N N . GLY A 1 166 ? -31.193 -25.933 -46.643 1.00 33.78 166 GLY A N 1
ATOM 1285 C CA . GLY A 1 166 ? -30.970 -27.161 -47.404 1.00 33.78 166 GLY A CA 1
ATOM 1286 C C . GLY A 1 166 ? -31.040 -28.463 -46.612 1.00 33.78 166 GLY A C 1
ATOM 1287 O O . GLY A 1 166 ? -30.168 -28.745 -45.806 1.00 33.78 166 GLY A O 1
ATOM 1288 N N . ARG A 1 167 ? -32.008 -29.300 -47.013 1.00 33.81 167 ARG A N 1
ATOM 1289 C CA . ARG A 1 167 ? -32.060 -30.773 -46.902 1.00 33.81 167 ARG A CA 1
ATOM 1290 C C . ARG A 1 167 ? -32.539 -31.428 -45.593 1.00 33.81 167 ARG A C 1
ATOM 1292 O O . ARG A 1 167 ? -31.766 -31.779 -44.714 1.00 33.81 167 ARG A O 1
ATOM 1299 N N . LEU A 1 168 ? -33.826 -31.797 -45.604 1.00 40.34 168 LEU A N 1
ATOM 1300 C CA . LEU A 1 168 ? -34.270 -33.191 -45.369 1.00 40.34 168 LEU A CA 1
ATOM 1301 C C . LEU A 1 168 ? -33.729 -34.098 -46.509 1.00 40.34 168 LEU A C 1
ATOM 1303 O O . LEU A 1 168 ? -33.417 -33.534 -47.563 1.00 40.34 168 LEU A O 1
ATOM 1307 N N . PRO A 1 169 ? -33.663 -35.453 -46.428 1.00 52.38 169 PRO A N 1
ATOM 1308 C CA . PRO A 1 169 ? -34.475 -36.394 -45.625 1.00 52.38 169 PRO A CA 1
ATOM 1309 C C . PRO A 1 169 ? -33.588 -37.506 -44.956 1.00 52.38 169 PRO A C 1
ATOM 1311 O O . PRO A 1 169 ? -32.373 -37.411 -45.023 1.00 52.38 169 PRO A O 1
ATOM 1314 N N . LYS A 1 170 ? -34.016 -38.556 -44.233 1.00 37.59 170 LYS A N 1
ATOM 1315 C CA . LYS A 1 170 ? -35.050 -39.579 -44.456 1.00 37.59 170 LYS A CA 1
ATOM 1316 C C . LYS A 1 170 ? -35.488 -40.258 -43.144 1.00 37.59 170 LYS A C 1
ATOM 1318 O O . LYS A 1 170 ? -34.806 -40.249 -42.130 1.00 37.59 170 LYS A O 1
ATOM 1323 N N . ARG A 1 171 ? -36.682 -40.831 -43.265 1.00 35.69 171 ARG A N 1
ATOM 1324 C CA . ARG A 1 171 ? -37.560 -41.534 -42.321 1.00 35.69 171 ARG A CA 1
ATOM 1325 C C . ARG A 1 171 ? -37.179 -43.050 -42.228 1.00 35.69 171 ARG A C 1
ATOM 1327 O O . ARG A 1 171 ? -36.166 -43.415 -42.817 1.00 35.69 171 ARG A O 1
ATOM 1334 N N . PRO A 1 172 ? -37.929 -43.940 -41.539 1.00 54.31 172 PRO A N 1
ATOM 1335 C CA . PRO A 1 172 ? -37.487 -44.626 -40.317 1.00 54.31 172 PRO A CA 1
ATOM 1336 C C . PRO A 1 172 ? -37.462 -46.174 -40.407 1.00 54.31 172 PRO A C 1
ATOM 1338 O O . PRO A 1 172 ? -38.009 -46.764 -41.332 1.00 54.31 172 PRO A O 1
ATOM 1341 N N . ALA A 1 173 ? -36.907 -46.830 -39.385 1.00 42.56 173 ALA A N 1
ATOM 1342 C CA . ALA A 1 173 ? -37.138 -48.234 -39.007 1.00 42.56 173 ALA A CA 1
ATOM 1343 C C . ALA A 1 173 ? -36.751 -48.344 -37.512 1.00 42.56 173 ALA A C 1
ATOM 1345 O O . ALA A 1 173 ? -35.794 -47.704 -37.104 1.00 42.56 173 ALA A O 1
ATOM 1346 N N . ASN A 1 174 ? -37.406 -49.055 -36.603 1.00 42.72 174 ASN A N 1
ATOM 1347 C CA . ASN A 1 174 ? -38.349 -50.144 -36.717 1.00 42.72 174 ASN A CA 1
ATOM 1348 C C . ASN A 1 174 ? -39.128 -50.236 -35.391 1.00 42.72 174 ASN A C 1
ATOM 1350 O O . ASN A 1 174 ? -38.611 -49.907 -34.323 1.00 42.72 174 ASN A O 1
ATOM 1354 N N . CYS A 1 175 ? -40.366 -50.700 -35.482 1.00 35.56 175 CYS A N 1
ATOM 1355 C CA . CYS A 1 175 ? -41.208 -51.110 -34.372 1.00 35.56 175 CYS A CA 1
ATOM 1356 C C . CYS A 1 175 ? -40.545 -52.215 -33.533 1.00 35.56 175 CYS A C 1
ATOM 1358 O O . CYS A 1 175 ? -39.987 -53.152 -34.099 1.00 35.56 175 CYS A O 1
ATOM 1360 N N . ARG A 1 176 ? -40.756 -52.195 -32.211 1.00 41.34 176 ARG A N 1
ATOM 1361 C CA . ARG A 1 176 ? -41.427 -53.299 -31.498 1.00 41.34 176 ARG A CA 1
ATOM 1362 C C . ARG A 1 176 ? -41.814 -52.879 -30.078 1.00 41.34 176 ARG A C 1
ATOM 1364 O O . ARG A 1 176 ? -41.002 -52.402 -29.297 1.00 41.34 176 ARG A O 1
ATOM 1371 N N . ARG A 1 177 ? -43.110 -53.037 -29.823 1.00 38.69 177 ARG A N 1
ATOM 1372 C CA . ARG A 1 177 ? -43.804 -53.011 -28.535 1.00 38.69 177 ARG A CA 1
ATOM 1373 C C . ARG A 1 177 ? -43.994 -54.466 -28.076 1.00 38.69 177 ARG A C 1
ATOM 1375 O O . ARG A 1 177 ? -43.943 -55.358 -28.925 1.00 38.69 177 ARG A O 1
ATOM 1382 N N . SER A 1 178 ? -44.348 -54.611 -26.797 1.00 41.00 178 SER A N 1
ATOM 1383 C CA . SER A 1 178 ? -44.831 -55.820 -26.097 1.00 41.00 178 SER A CA 1
ATOM 1384 C C . SER A 1 178 ? -43.707 -56.715 -25.551 1.00 41.00 178 SER A C 1
ATOM 1386 O O . SER A 1 178 ? -42.788 -57.035 -26.295 1.00 41.00 178 SER A O 1
ATOM 1388 N N . ALA A 1 179 ? -43.701 -57.149 -24.290 1.00 43.31 179 ALA A N 1
ATOM 1389 C CA . ALA A 1 179 ? -44.682 -57.111 -23.200 1.00 43.31 179 ALA A CA 1
ATOM 1390 C C . ALA A 1 179 ? -43.948 -56.988 -21.853 1.00 43.31 179 ALA A C 1
ATOM 1392 O O . ALA A 1 179 ? -42.741 -57.321 -21.827 1.00 43.31 179 ALA A O 1
#

Radius of gyration: 26.4 Å; chains: 1; bounding box: 65×68×66 Å

Sequence (179 aa):
MDKAKLITRLMNTFLDELQEHVRVLNRESLALEKNPAEAERARRLQELLRTAHSLKGAARSVDISLIEDACHGLEDLLAGVRDNRVAFDSELFSLLFATADSLEEAGCACGSSGTSPTRRSARCCHGSRPPREFLHSGPSSRRRALLTQAFRLPVGMQARCRRHNGRLPKRPANCRRSA

Foldseek 3Di:
DDPVVVLVVLLVVLLVLLVVLLVLLLVLLVVVVVVDDPVSNLVSLVVNLVSLVVNLVSCVVSVNVQSNVLSVVSNVLSVCVVVVNDDSDPVSSVSSNVSSVSSNVSSVVVVPDPDDDDPDDDPDDDPDDDPPDPPDDDDPDDPPPDPPDPPDDDDDDDDDDDDDDDDDDDDDDDDDDDD

pLDDT: mean 71.14, std 25.68, range [28.05, 95.25]